Protein AF-A0ABD4EJA5-F1 (afdb_monomer_lite)

Organism: NCBI:txid43659

Structure (mmCIF, N/CA/C/O backbone):
data_AF-A0ABD4EJA5-F1
#
_entry.id   AF-A0ABD4EJA5-F1
#
loop_
_atom_site.group_PDB
_atom_site.id
_atom_site.type_symbol
_atom_site.label_atom_id
_atom_site.label_alt_id
_atom_site.label_comp_id
_atom_site.label_asym_id
_atom_site.label_entity_id
_atom_site.label_seq_id
_atom_site.pdbx_PDB_ins_code
_atom_site.Cartn_x
_atom_site.Cartn_y
_atom_site.Cartn_z
_atom_site.occupancy
_atom_site.B_iso_or_equiv
_atom_site.auth_seq_id
_atom_site.auth_comp_id
_atom_site.auth_asym_id
_atom_site.auth_atom_id
_atom_site.pdbx_PDB_model_num
ATOM 1 N N . MET A 1 1 ? 18.211 2.232 -34.735 1.00 50.38 1 MET A N 1
ATOM 2 C CA . MET A 1 1 ? 18.303 3.414 -33.842 1.00 50.38 1 MET A CA 1
ATOM 3 C C . MET A 1 1 ? 16.940 3.894 -33.318 1.00 50.38 1 MET A C 1
ATOM 5 O O . MET A 1 1 ? 16.917 4.590 -32.317 1.00 50.38 1 MET A O 1
ATOM 9 N N . SER A 1 2 ? 15.812 3.501 -33.932 1.00 60.34 2 SER A N 1
ATOM 10 C CA . SER A 1 2 ? 14.462 3.950 -33.541 1.00 60.34 2 SER A CA 1
ATOM 11 C C . SER A 1 2 ? 13.829 3.137 -32.390 1.00 60.34 2 SER A C 1
ATOM 13 O O . SER A 1 2 ? 13.194 3.715 -31.517 1.00 60.34 2 SER A O 1
ATOM 15 N N . GLU A 1 3 ? 14.082 1.825 -32.302 1.00 61.69 3 GLU A N 1
ATOM 16 C CA . GLU A 1 3 ? 13.458 0.933 -31.300 1.00 61.69 3 GLU A CA 1
ATOM 17 C C . GLU A 1 3 ? 13.820 1.246 -29.836 1.00 61.69 3 GLU A C 1
ATOM 19 O O . GLU A 1 3 ? 12.969 1.145 -28.955 1.00 61.69 3 GLU A O 1
ATOM 24 N N . GLY A 1 4 ? 15.050 1.698 -29.568 1.00 65.75 4 GLY A N 1
ATOM 25 C CA . GLY A 1 4 ? 15.488 2.037 -28.206 1.00 65.75 4 GLY A CA 1
ATOM 26 C C . GLY A 1 4 ? 14.753 3.240 -27.604 1.00 65.75 4 GLY A C 1
ATOM 27 O O . GLY A 1 4 ? 14.464 3.250 -26.409 1.00 65.75 4 GLY A O 1
ATOM 28 N N . ILE A 1 5 ? 14.383 4.219 -28.438 1.00 73.75 5 ILE A N 1
ATOM 29 C CA . ILE A 1 5 ? 13.638 5.413 -28.009 1.00 73.75 5 ILE A CA 1
ATOM 30 C C . ILE A 1 5 ? 12.204 5.034 -27.620 1.00 73.75 5 IL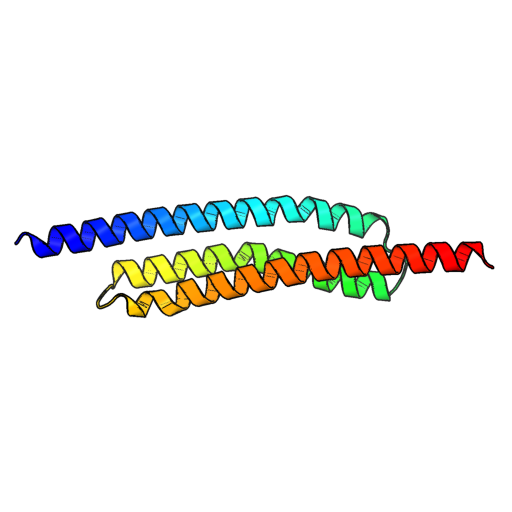E A C 1
ATOM 32 O O . ILE A 1 5 ? 11.695 5.517 -26.610 1.00 73.75 5 ILE A O 1
ATOM 36 N N . TYR A 1 6 ? 11.562 4.136 -28.374 1.00 77.06 6 TYR A N 1
ATOM 37 C CA . TYR A 1 6 ? 10.213 3.665 -28.050 1.00 77.06 6 TYR A CA 1
ATOM 38 C C . TYR A 1 6 ? 10.175 2.910 -26.721 1.00 77.06 6 TYR A C 1
ATOM 40 O O . TYR A 1 6 ? 9.311 3.180 -25.893 1.00 77.06 6 TYR A O 1
ATOM 48 N N . ILE A 1 7 ? 11.132 2.010 -26.481 1.00 78.19 7 ILE A N 1
ATOM 49 C CA . ILE A 1 7 ? 11.196 1.232 -25.235 1.00 78.19 7 ILE A CA 1
ATOM 50 C C . ILE A 1 7 ? 11.391 2.155 -24.024 1.00 78.19 7 ILE A C 1
ATOM 52 O O . ILE A 1 7 ? 10.694 2.005 -23.020 1.00 78.19 7 ILE A O 1
ATOM 56 N N . GLN A 1 8 ? 12.269 3.156 -24.132 1.00 78.38 8 GLN A N 1
ATOM 57 C CA . GLN A 1 8 ? 12.453 4.153 -23.074 1.00 78.38 8 GLN A CA 1
ATOM 58 C C . GLN A 1 8 ? 11.200 5.000 -22.838 1.00 78.38 8 GLN A C 1
ATOM 60 O O . GLN A 1 8 ? 10.830 5.225 -21.687 1.00 78.38 8 GLN A O 1
ATOM 65 N N . LEU A 1 9 ? 10.515 5.440 -23.897 1.00 83.06 9 LEU A N 1
ATOM 66 C CA . LEU A 1 9 ? 9.285 6.222 -23.766 1.00 83.06 9 LEU A CA 1
ATOM 67 C C . LEU A 1 9 ? 8.200 5.432 -23.020 1.00 83.06 9 LEU A C 1
ATOM 69 O O . LEU A 1 9 ? 7.565 5.961 -22.108 1.00 83.06 9 LEU A O 1
ATOM 73 N N . VAL A 1 10 ? 8.021 4.153 -23.365 1.00 84.50 10 VAL A N 1
ATOM 74 C CA . VAL A 1 10 ? 7.049 3.268 -22.705 1.00 84.50 10 VAL A CA 1
ATOM 75 C C . VAL A 1 10 ? 7.427 3.041 -21.237 1.00 84.50 10 VAL A C 1
ATOM 77 O O . VAL A 1 10 ? 6.551 3.077 -20.376 1.00 84.50 10 VAL A O 1
ATOM 80 N N . ALA A 1 11 ? 8.714 2.879 -20.921 1.00 81.56 11 ALA A N 1
ATOM 81 C CA . ALA A 1 11 ? 9.185 2.752 -19.541 1.00 81.56 11 ALA A CA 1
ATOM 82 C C . ALA A 1 11 ? 8.910 4.020 -18.707 1.00 81.56 11 ALA A C 1
ATOM 84 O O . ALA A 1 11 ? 8.464 3.923 -17.563 1.00 81.56 11 ALA A O 1
ATOM 85 N N . ILE A 1 12 ? 9.104 5.209 -19.290 1.00 83.56 12 ILE A N 1
ATOM 86 C CA . ILE A 1 12 ? 8.795 6.494 -18.642 1.00 83.56 12 ILE A CA 1
ATOM 87 C C . ILE A 1 12 ? 7.287 6.629 -18.397 1.00 83.56 12 ILE A C 1
ATOM 89 O O . ILE A 1 12 ? 6.875 6.961 -17.286 1.00 83.56 12 ILE A O 1
ATOM 93 N N . LEU A 1 13 ? 6.456 6.331 -19.400 1.00 87.81 13 LEU A N 1
ATOM 94 C CA . LEU A 1 13 ? 4.994 6.325 -19.272 1.00 87.81 13 LEU A CA 1
ATOM 95 C C . LEU A 1 13 ? 4.525 5.354 -18.182 1.00 87.81 13 LEU A C 1
ATOM 97 O O . LEU A 1 13 ? 3.671 5.707 -17.369 1.00 87.81 13 LEU A O 1
ATOM 101 N N . ALA A 1 14 ? 5.114 4.159 -18.125 1.00 86.50 14 ALA A N 1
ATOM 102 C CA . ALA A 1 14 ? 4.808 3.166 -17.105 1.00 86.50 14 ALA A CA 1
ATOM 103 C C . ALA A 1 14 ? 5.210 3.644 -15.699 1.00 86.50 14 ALA A C 1
ATOM 105 O O . ALA A 1 14 ? 4.424 3.508 -14.765 1.00 86.50 14 ALA A O 1
ATOM 106 N N . ALA A 1 15 ? 6.387 4.262 -15.544 1.00 86.06 15 ALA A N 1
ATOM 107 C CA . ALA A 1 15 ? 6.835 4.837 -14.273 1.00 86.06 15 ALA A CA 1
ATOM 108 C C . ALA A 1 15 ? 5.945 5.995 -13.805 1.00 86.06 15 ALA A C 1
ATOM 110 O O . ALA A 1 15 ? 5.593 6.060 -12.626 1.00 86.06 15 ALA A O 1
ATOM 111 N N . LEU A 1 16 ? 5.527 6.874 -14.720 1.00 87.94 16 LEU A N 1
ATOM 112 C CA . LEU A 1 16 ? 4.592 7.960 -14.417 1.00 87.94 16 LEU A CA 1
ATOM 113 C C . LEU A 1 16 ? 3.229 7.416 -13.982 1.00 87.94 16 LEU A C 1
ATOM 115 O O . LEU A 1 16 ? 2.714 7.824 -12.941 1.00 87.94 16 LEU A O 1
ATOM 119 N N . GLY A 1 17 ? 2.676 6.459 -14.733 1.00 90.12 17 GLY A N 1
ATOM 120 C CA . GLY A 1 17 ? 1.410 5.810 -14.396 1.00 90.12 17 GLY A CA 1
ATOM 121 C C . GLY A 1 17 ? 1.466 5.092 -13.048 1.00 90.12 17 GLY A C 1
ATOM 122 O O . GLY A 1 17 ? 0.556 5.237 -12.233 1.00 90.12 17 GLY A O 1
ATOM 123 N N . TRP A 1 18 ? 2.561 4.379 -12.768 1.00 91.94 18 TRP A N 1
ATOM 124 C CA . TRP A 1 18 ? 2.750 3.700 -11.487 1.00 91.94 18 TRP A CA 1
ATOM 125 C C . TRP A 1 18 ? 2.872 4.687 -10.329 1.00 91.94 18 TRP A C 1
ATOM 127 O O . TRP A 1 18 ? 2.229 4.512 -9.299 1.00 91.94 18 TRP A O 1
ATOM 137 N N . THR A 1 19 ? 3.641 5.762 -10.505 1.00 91.62 19 THR A N 1
ATOM 138 C CA . THR A 1 19 ? 3.795 6.812 -9.488 1.00 91.62 19 THR A CA 1
ATOM 139 C C . THR A 1 19 ? 2.459 7.469 -9.168 1.00 91.62 19 THR A C 1
ATOM 141 O O . THR A 1 19 ? 2.111 7.622 -7.998 1.00 91.62 19 THR A O 1
ATOM 144 N N . PHE A 1 20 ? 1.674 7.793 -10.197 1.00 92.50 20 PHE A N 1
ATOM 145 C CA . PHE A 1 20 ? 0.329 8.329 -10.027 1.00 92.50 20 PHE A CA 1
ATOM 146 C C . PHE A 1 20 ? -0.581 7.356 -9.263 1.00 92.50 20 PHE A C 1
ATOM 148 O O . PHE A 1 20 ? -1.241 7.754 -8.304 1.00 92.50 20 PHE A O 1
ATOM 155 N N . LEU A 1 21 ? -0.552 6.065 -9.611 1.00 92.19 21 LEU A N 1
ATOM 156 C CA . LEU A 1 21 ? -1.303 5.029 -8.901 1.00 92.19 21 LEU A CA 1
ATOM 157 C C . LEU A 1 21 ? -0.920 4.955 -7.414 1.00 92.19 21 LEU A C 1
ATOM 159 O O . LEU A 1 21 ? -1.807 4.899 -6.563 1.00 92.19 21 LEU A O 1
ATOM 163 N N . GLN A 1 22 ? 0.375 5.000 -7.079 1.00 91.50 22 GLN A N 1
ATOM 164 C CA . GLN A 1 22 ? 0.821 4.974 -5.680 1.00 91.50 22 GLN A CA 1
ATOM 165 C C . GLN A 1 22 ? 0.401 6.233 -4.911 1.00 91.50 22 GLN A C 1
ATOM 167 O O . GLN A 1 22 ? 0.022 6.134 -3.745 1.00 91.50 22 GLN A O 1
ATOM 172 N N . VAL A 1 23 ? 0.388 7.403 -5.556 1.00 91.94 23 VAL A N 1
ATOM 173 C CA . VAL A 1 23 ? -0.142 8.640 -4.957 1.00 91.94 23 VAL A CA 1
ATOM 174 C C . VAL A 1 23 ? -1.632 8.487 -4.638 1.00 91.94 23 VAL A C 1
ATOM 176 O O . VAL A 1 23 ? -2.056 8.831 -3.535 1.00 91.94 23 VAL A O 1
ATOM 179 N N . CYS A 1 24 ? -2.426 7.910 -5.547 1.00 91.81 24 CYS A N 1
ATOM 180 C CA . CYS A 1 24 ? -3.832 7.601 -5.275 1.00 91.81 24 CYS A CA 1
ATOM 181 C C . CYS A 1 24 ? -3.991 6.618 -4.104 1.00 91.81 24 CYS A C 1
ATOM 183 O O . CYS A 1 24 ? -4.851 6.822 -3.248 1.00 91.81 24 CYS A O 1
ATOM 185 N N . CYS A 1 25 ? -3.144 5.587 -4.024 1.00 91.12 25 CYS A N 1
ATOM 186 C CA . CYS A 1 25 ? -3.148 4.634 -2.911 1.00 91.12 25 CYS A CA 1
ATOM 187 C C . CYS A 1 25 ? -2.858 5.325 -1.573 1.00 91.12 25 CYS A C 1
ATOM 189 O O . CYS A 1 25 ? -3.577 5.111 -0.599 1.00 91.12 25 CYS A O 1
ATOM 191 N N . LEU A 1 26 ? -1.854 6.204 -1.527 1.00 91.69 26 LEU A N 1
ATOM 192 C CA . LEU A 1 26 ? -1.528 6.989 -0.334 1.00 91.69 26 LEU A CA 1
ATOM 193 C C . LEU A 1 26 ? -2.652 7.948 0.054 1.00 91.69 26 LEU A C 1
ATOM 195 O O . LEU A 1 26 ? -2.934 8.113 1.242 1.00 91.69 26 LEU A O 1
ATOM 199 N N . PHE A 1 27 ? -3.320 8.555 -0.927 1.00 90.81 27 PHE A N 1
ATOM 200 C CA . PHE A 1 27 ? -4.480 9.399 -0.671 1.00 90.81 27 PHE A CA 1
ATOM 201 C C . PHE A 1 27 ? -5.599 8.601 0.006 1.00 90.81 27 PHE A C 1
ATOM 203 O O . PHE A 1 27 ? -6.077 9.013 1.061 1.00 90.81 27 PHE A O 1
ATOM 210 N N . ILE A 1 28 ? -5.954 7.432 -0.541 1.00 89.38 28 ILE A N 1
ATOM 211 C CA . ILE A 1 28 ? -6.951 6.525 0.048 1.00 89.38 28 ILE A CA 1
ATOM 212 C C . ILE A 1 28 ? -6.527 6.102 1.457 1.00 89.38 28 ILE A C 1
ATOM 214 O O . ILE A 1 28 ? -7.311 6.238 2.394 1.00 89.38 28 ILE A O 1
ATOM 218 N N . ALA A 1 29 ? -5.279 5.656 1.625 1.00 88.88 29 ALA A N 1
ATOM 219 C CA . ALA A 1 29 ? -4.746 5.254 2.922 1.00 88.88 29 ALA A CA 1
ATOM 220 C C . ALA A 1 29 ? -4.844 6.395 3.942 1.00 88.88 29 ALA A C 1
ATOM 222 O O . ALA A 1 29 ? -5.256 6.167 5.070 1.00 88.88 29 ALA A O 1
ATOM 223 N N . THR A 1 30 ? -4.560 7.639 3.551 1.00 87.44 30 THR A N 1
ATOM 224 C CA . THR A 1 30 ? -4.679 8.804 4.443 1.00 87.44 30 THR A CA 1
ATOM 225 C C . THR A 1 30 ? -6.121 9.027 4.905 1.00 87.44 30 THR A C 1
ATOM 227 O O . THR A 1 30 ? -6.345 9.314 6.079 1.00 87.44 30 THR A O 1
ATOM 230 N N . GLN A 1 31 ? -7.116 8.829 4.032 1.00 86.62 31 GLN A N 1
ATOM 231 C CA . GLN A 1 31 ? -8.527 8.935 4.428 1.00 86.62 31 GLN A CA 1
ATOM 232 C C . GLN A 1 31 ? -8.926 7.870 5.465 1.00 86.62 31 GLN A C 1
ATOM 234 O O . GLN A 1 31 ? -9.809 8.111 6.289 1.00 86.62 31 GLN A O 1
ATOM 239 N N . CYS A 1 32 ? -8.244 6.719 5.498 1.00 85.31 32 CYS A N 1
ATOM 240 C CA . CYS A 1 32 ? -8.486 5.679 6.499 1.00 85.31 32 CYS A CA 1
ATOM 241 C C . CYS A 1 32 ? -8.159 6.128 7.939 1.00 85.31 32 CYS A C 1
ATOM 243 O O . CYS A 1 32 ? -8.711 5.548 8.874 1.00 85.31 32 CYS A O 1
ATOM 245 N N . VAL A 1 33 ? -7.346 7.181 8.146 1.00 81.75 33 VAL A N 1
ATOM 246 C CA . VAL A 1 33 ? -7.072 7.757 9.484 1.00 81.75 33 VAL A CA 1
ATOM 247 C C . VAL A 1 33 ? -8.366 8.146 10.198 1.00 81.75 33 VAL A C 1
ATOM 249 O O . VAL A 1 33 ? -8.515 7.877 11.391 1.00 81.75 33 VAL A O 1
ATOM 252 N N . PHE A 1 34 ? -9.326 8.732 9.476 1.00 73.94 34 PHE A N 1
ATOM 253 C CA . PHE A 1 34 ? -10.601 9.152 10.058 1.00 73.94 34 PHE A CA 1
ATOM 254 C C . PHE A 1 34 ? -11.391 7.969 10.635 1.00 73.94 34 PHE A C 1
ATOM 256 O O . PHE A 1 34 ? -12.000 8.099 11.697 1.00 73.94 34 PHE A O 1
ATOM 263 N N . GLY A 1 35 ? -11.316 6.796 9.996 1.00 69.38 35 GLY A N 1
ATOM 264 C CA . GLY A 1 35 ? -11.937 5.568 10.501 1.00 69.38 35 GLY A CA 1
ATOM 265 C C . GLY A 1 35 ? -11.335 5.093 11.828 1.00 69.38 35 GLY A C 1
ATOM 266 O O . GLY A 1 35 ? -12.058 4.648 12.715 1.00 69.38 35 GLY A O 1
ATOM 267 N N . ILE A 1 36 ? -10.021 5.250 12.010 1.00 73.88 36 ILE A N 1
ATOM 268 C CA . ILE A 1 36 ? -9.310 4.836 13.233 1.00 73.88 36 ILE A CA 1
ATOM 269 C C . ILE A 1 36 ? -9.628 5.767 14.402 1.00 73.88 36 ILE A C 1
ATOM 271 O O . ILE A 1 36 ? -9.896 5.301 15.510 1.00 73.88 36 ILE A O 1
ATOM 275 N N . VAL A 1 37 ? -9.623 7.083 14.162 1.00 72.50 37 VAL A N 1
ATOM 276 C CA . VAL A 1 37 ? -9.932 8.089 15.193 1.00 72.50 37 VAL A CA 1
ATOM 277 C C . VAL A 1 37 ? -11.338 7.871 15.759 1.00 72.50 37 VAL A C 1
ATOM 279 O O . VAL A 1 37 ? -11.533 7.961 16.971 1.00 72.50 37 VAL A O 1
ATOM 282 N N . ASN A 1 38 ? -12.300 7.512 14.905 1.00 69.25 38 ASN A N 1
ATOM 283 C CA . ASN A 1 38 ? -13.673 7.238 15.325 1.00 69.25 38 ASN A CA 1
ATOM 284 C C . ASN A 1 38 ? -13.801 5.974 16.202 1.00 69.25 38 ASN A C 1
ATOM 286 O O . ASN A 1 38 ? -14.660 5.904 17.077 1.00 69.25 38 ASN A O 1
ATOM 290 N N . LEU A 1 39 ? -12.926 4.984 16.007 1.00 66.94 39 LEU A N 1
ATOM 291 C CA . LEU A 1 39 ? -12.899 3.753 16.804 1.00 66.94 39 LEU A CA 1
ATOM 292 C C . LEU A 1 39 ? -12.212 3.928 18.161 1.00 66.94 39 LEU A C 1
ATOM 294 O O . LEU A 1 39 ? -12.660 3.366 19.162 1.00 66.94 39 LEU A O 1
ATOM 298 N N . GLY A 1 40 ? -11.136 4.717 18.209 1.00 61.09 40 GLY A N 1
ATOM 299 C CA . GLY A 1 40 ? -10.366 4.951 19.432 1.00 61.09 40 GLY A CA 1
ATOM 300 C C . GLY A 1 40 ? -11.158 5.648 20.545 1.00 61.09 40 GLY A C 1
ATOM 301 O O . GLY A 1 40 ? -10.872 5.427 21.719 1.00 61.09 40 GLY A O 1
ATOM 302 N N . SER A 1 41 ? -12.179 6.440 20.202 1.00 59.38 41 SER A N 1
ATOM 303 C CA . SER A 1 41 ? -13.006 7.167 21.177 1.00 59.38 41 SER A CA 1
ATOM 304 C C . SER A 1 41 ? -13.996 6.280 21.950 1.00 59.38 41 SER A C 1
ATOM 306 O O . SER A 1 41 ? -14.406 6.653 23.047 1.00 59.38 41 SER A O 1
ATOM 308 N N . ASN A 1 42 ? -14.353 5.102 21.420 1.00 58.94 42 ASN A N 1
ATOM 309 C CA . ASN A 1 42 ? -15.429 4.249 21.950 1.00 58.94 42 ASN A CA 1
ATOM 310 C C . ASN A 1 42 ? -14.948 2.946 22.621 1.00 58.94 42 ASN A C 1
ATOM 312 O O . ASN A 1 42 ? -15.763 2.192 23.151 1.00 58.94 42 ASN A O 1
ATOM 316 N N . SER A 1 43 ? -13.643 2.657 22.612 1.00 59.50 43 SER A N 1
ATOM 317 C CA . SER A 1 43 ? -13.097 1.375 23.082 1.00 59.50 43 SER A CA 1
ATOM 318 C C . SER A 1 43 ? -13.006 1.295 24.615 1.00 59.50 43 SER A C 1
ATOM 320 O O . SER A 1 43 ? -12.132 1.918 25.221 1.00 59.50 43 SER A O 1
ATOM 322 N N . SER A 1 44 ? -13.813 0.436 25.245 1.00 61.88 44 SER A N 1
ATOM 323 C CA . SER A 1 44 ? -13.795 0.178 26.698 1.00 61.88 44 SER A CA 1
ATOM 324 C C . SER A 1 44 ? -13.361 -1.246 27.079 1.00 61.88 44 SER A C 1
ATOM 326 O O . SER A 1 44 ? -12.945 -1.474 28.216 1.00 61.88 44 SER A O 1
ATOM 328 N N . SER A 1 45 ? -13.386 -2.206 26.146 1.00 71.88 45 SER A N 1
ATOM 329 C CA . SER A 1 45 ? -13.092 -3.623 26.417 1.00 71.88 45 SER A CA 1
ATOM 330 C C . SER A 1 45 ? -11.722 -4.092 25.895 1.00 71.88 45 SER A C 1
ATOM 332 O O . SER A 1 45 ? -11.158 -3.544 24.950 1.00 71.88 45 SER A O 1
ATOM 334 N N . ILE A 1 46 ? -11.171 -5.163 26.487 1.00 74.62 46 ILE A N 1
ATOM 335 C CA . ILE A 1 46 ? -9.899 -5.782 26.047 1.00 74.62 46 ILE A CA 1
ATOM 336 C C . ILE A 1 46 ? -9.972 -6.261 24.587 1.00 74.62 46 ILE A C 1
ATOM 338 O O . ILE A 1 46 ? -8.997 -6.138 23.847 1.00 74.62 46 ILE A O 1
ATOM 342 N N . ARG A 1 47 ? -11.133 -6.775 24.156 1.00 70.44 47 ARG A N 1
ATOM 343 C CA . ARG A 1 47 ? -11.359 -7.214 22.770 1.00 70.44 47 ARG A CA 1
ATOM 344 C C . ARG A 1 47 ? -11.269 -6.048 21.785 1.00 70.44 47 ARG A C 1
ATOM 346 O O . ARG A 1 47 ? -10.596 -6.179 20.768 1.00 70.44 47 ARG A O 1
ATOM 353 N N . GLU A 1 48 ? -11.876 -4.911 22.117 1.00 72.94 48 GLU A N 1
ATOM 354 C CA . GLU A 1 48 ? -11.794 -3.690 21.303 1.00 72.94 48 GLU A CA 1
ATOM 355 C C . GLU A 1 48 ? -10.356 -3.169 21.213 1.00 72.94 48 GLU A C 1
ATOM 357 O O . GLU A 1 48 ? -9.929 -2.773 20.135 1.00 72.94 48 GLU A O 1
ATOM 362 N N . LYS A 1 49 ? -9.560 -3.265 22.288 1.00 77.00 49 LYS A N 1
ATOM 363 C CA . LYS A 1 49 ? -8.138 -2.874 22.257 1.00 77.00 49 LYS A CA 1
ATOM 364 C C . LYS A 1 49 ? -7.289 -3.722 21.306 1.00 77.00 49 LYS A C 1
ATOM 366 O O . LYS A 1 49 ? -6.456 -3.165 20.590 1.00 77.00 49 LYS A O 1
ATOM 371 N N . ILE A 1 50 ? -7.478 -5.046 21.294 1.00 81.00 50 ILE A N 1
ATOM 372 C CA . ILE A 1 50 ? -6.758 -5.953 20.378 1.00 81.00 50 ILE A CA 1
ATOM 373 C C . ILE A 1 50 ? -7.125 -5.630 18.930 1.00 81.00 50 ILE A C 1
ATOM 375 O O . ILE A 1 50 ? -6.261 -5.555 18.057 1.00 81.00 50 ILE A O 1
ATOM 379 N N . LEU A 1 51 ? -8.411 -5.406 18.683 1.00 80.06 51 LEU A N 1
ATOM 380 C CA . LEU A 1 51 ? -8.924 -5.154 17.347 1.00 80.06 51 LEU A CA 1
ATOM 381 C C . LEU A 1 51 ? -8.514 -3.762 16.837 1.00 80.06 51 LEU A C 1
ATOM 383 O O . LEU A 1 51 ? -8.102 -3.634 15.688 1.00 80.06 51 LEU A O 1
ATOM 387 N N . LEU A 1 52 ? -8.469 -2.756 17.716 1.00 81.56 52 LEU A N 1
ATOM 388 C CA . LEU A 1 52 ? -7.888 -1.440 17.434 1.00 81.56 52 LEU A CA 1
ATOM 389 C C . LEU A 1 52 ? -6.400 -1.543 17.062 1.00 81.56 52 LEU A C 1
ATOM 391 O O . LEU A 1 52 ? -5.956 -0.885 16.122 1.00 81.56 52 LEU A O 1
ATOM 395 N N . HIS A 1 53 ? -5.629 -2.394 17.751 1.00 83.75 53 HIS A N 1
ATOM 396 C CA . HIS A 1 53 ? -4.236 -2.676 17.384 1.00 83.75 53 HIS A CA 1
ATOM 397 C C . HIS A 1 53 ? -4.125 -3.317 15.995 1.00 83.75 53 HIS A C 1
ATOM 399 O O . HIS A 1 53 ? -3.278 -2.903 15.205 1.00 83.75 53 HIS A O 1
ATOM 405 N N . ALA A 1 54 ? -4.994 -4.278 15.666 1.00 85.44 54 ALA A N 1
ATOM 406 C CA . ALA A 1 54 ? -5.018 -4.912 14.347 1.00 85.44 54 ALA A CA 1
ATOM 407 C C . ALA A 1 54 ? -5.356 -3.910 13.227 1.00 85.44 54 ALA A C 1
ATOM 409 O O . ALA A 1 54 ? -4.654 -3.855 12.218 1.00 85.44 54 ALA A O 1
ATOM 410 N N . VAL A 1 55 ? -6.371 -3.064 13.434 1.00 85.75 55 VAL A N 1
ATOM 411 C CA . VAL A 1 55 ? -6.758 -1.983 12.509 1.00 85.75 55 VAL A CA 1
ATOM 412 C C . VAL A 1 55 ? -5.611 -0.984 12.322 1.00 85.75 55 VAL A C 1
ATOM 414 O O . VAL A 1 55 ? -5.294 -0.602 11.197 1.00 85.75 55 VAL A O 1
ATOM 417 N N . THR A 1 56 ? -4.943 -0.602 13.412 1.00 85.56 56 THR A N 1
ATOM 418 C CA . THR A 1 56 ? -3.793 0.314 13.377 1.00 85.56 56 THR A CA 1
ATOM 419 C C . THR A 1 56 ? -2.614 -0.296 12.611 1.00 85.56 56 THR A C 1
ATOM 421 O O . THR A 1 56 ? -1.992 0.374 11.788 1.00 85.56 56 THR A O 1
ATOM 424 N N . GLY A 1 57 ? -2.327 -1.585 12.812 1.00 85.69 57 GLY A N 1
ATOM 425 C CA . GLY A 1 57 ? -1.301 -2.302 12.050 1.00 85.69 57 GLY A CA 1
ATOM 426 C C . GLY A 1 57 ? -1.635 -2.422 10.558 1.00 85.69 57 GLY A C 1
ATOM 427 O O . GLY A 1 57 ? -0.762 -2.221 9.709 1.00 85.69 57 GLY A O 1
ATOM 428 N N . ALA A 1 58 ? -2.903 -2.677 10.219 1.00 86.19 58 ALA A N 1
ATOM 429 C CA . ALA A 1 58 ? -3.368 -2.694 8.832 1.00 86.19 58 ALA A CA 1
ATOM 430 C C . ALA A 1 58 ? -3.226 -1.312 8.173 1.00 86.19 58 ALA A C 1
ATOM 432 O O . ALA A 1 58 ? -2.775 -1.214 7.034 1.00 86.19 58 ALA A O 1
ATOM 433 N N . PHE A 1 59 ? -3.511 -0.238 8.911 1.00 87.88 59 PHE A N 1
ATOM 434 C CA . PHE A 1 59 ? -3.319 1.133 8.446 1.00 87.88 59 PHE A CA 1
ATOM 435 C C . PHE A 1 59 ? -1.856 1.477 8.154 1.00 87.88 59 PHE A C 1
ATOM 437 O O . PHE A 1 59 ? -1.547 1.988 7.079 1.00 87.88 59 PHE A O 1
ATOM 444 N N . TYR A 1 60 ? -0.931 1.159 9.064 1.00 87.56 60 TYR A N 1
ATOM 445 C CA . TYR A 1 60 ? 0.493 1.379 8.795 1.00 87.56 60 TYR A CA 1
ATOM 446 C C . TYR A 1 60 ? 0.967 0.586 7.576 1.00 87.56 60 TYR A C 1
ATOM 448 O O . TYR A 1 60 ? 1.729 1.103 6.758 1.00 87.56 60 TYR A O 1
ATOM 456 N N . SER A 1 61 ? 0.463 -0.638 7.408 1.00 87.44 61 SER A N 1
ATOM 457 C CA . SER A 1 61 ? 0.744 -1.451 6.221 1.00 87.44 61 SER A CA 1
ATOM 458 C C . SER A 1 61 ? 0.251 -0.764 4.942 1.00 87.44 61 SER A C 1
ATOM 460 O O . SER A 1 61 ? 1.002 -0.659 3.974 1.00 87.44 61 SER A O 1
ATOM 462 N N . LEU A 1 62 ? -0.970 -0.218 4.955 1.00 88.88 62 LEU A N 1
ATOM 463 C CA . LEU A 1 62 ? -1.540 0.559 3.848 1.00 88.88 62 LEU A CA 1
ATOM 464 C C . LEU A 1 62 ? -0.740 1.817 3.510 1.00 88.88 62 LEU A C 1
ATOM 466 O O . LEU A 1 62 ? -0.747 2.245 2.357 1.00 88.88 62 LEU A O 1
ATOM 470 N N . PHE A 1 63 ? -0.058 2.400 4.491 1.00 88.88 63 PHE A N 1
ATOM 471 C CA . PHE A 1 63 ? 0.758 3.589 4.291 1.00 88.88 63 PHE A CA 1
ATOM 472 C C . PHE A 1 63 ? 2.151 3.258 3.742 1.00 88.88 63 PHE A C 1
ATOM 474 O O . PHE A 1 63 ? 2.663 3.977 2.893 1.00 88.88 63 PHE A O 1
ATOM 481 N N . ILE A 1 64 ? 2.767 2.163 4.196 1.00 90.25 64 ILE A N 1
ATOM 482 C CA . ILE A 1 64 ? 4.150 1.797 3.847 1.00 90.25 64 ILE A CA 1
ATOM 483 C C . ILE A 1 64 ? 4.232 1.062 2.500 1.00 90.25 64 ILE A C 1
ATOM 485 O O . ILE A 1 64 ? 5.144 1.312 1.709 1.00 90.25 64 ILE A O 1
ATOM 489 N N . LEU A 1 65 ? 3.288 0.161 2.213 1.00 89.88 65 LEU A N 1
ATOM 490 C CA . LEU A 1 65 ? 3.311 -0.678 1.006 1.00 89.88 65 LEU A CA 1
ATOM 491 C C . LEU A 1 65 ? 3.342 0.113 -0.319 1.00 89.88 65 LEU A C 1
ATOM 493 O O . LEU A 1 65 ? 4.067 -0.322 -1.215 1.00 89.88 65 LEU A O 1
ATOM 497 N N . PRO A 1 66 ? 2.665 1.270 -0.474 1.00 88.75 66 PRO A N 1
ATOM 498 C CA . PRO A 1 66 ? 2.781 2.081 -1.685 1.00 88.75 66 PRO A CA 1
ATOM 499 C C . PRO A 1 66 ? 4.204 2.588 -1.940 1.00 88.75 66 PRO A C 1
ATOM 501 O O . PRO A 1 66 ? 4.665 2.577 -3.079 1.00 88.75 66 PRO A O 1
ATOM 504 N N . PHE A 1 67 ? 4.946 2.958 -0.888 1.00 90.06 67 PHE A N 1
ATOM 505 C CA . PHE A 1 67 ? 6.349 3.369 -1.014 1.00 90.06 67 PHE A CA 1
ATOM 506 C C . PHE A 1 67 ? 7.253 2.199 -1.401 1.00 90.06 67 PHE A C 1
ATOM 508 O O . PHE A 1 67 ? 8.124 2.354 -2.256 1.00 90.06 67 PHE A O 1
ATOM 515 N N . ILE A 1 68 ? 7.024 1.017 -0.820 1.00 90.44 68 ILE A N 1
ATOM 516 C CA . ILE A 1 68 ? 7.754 -0.204 -1.191 1.00 90.44 68 ILE A CA 1
ATOM 517 C C . ILE A 1 68 ? 7.470 -0.559 -2.657 1.00 90.44 68 ILE A C 1
ATOM 519 O O . ILE A 1 68 ? 8.400 -0.825 -3.419 1.00 90.44 68 ILE A O 1
ATOM 523 N N . SER A 1 69 ? 6.201 -0.515 -3.075 1.00 90.00 69 SER A N 1
ATOM 524 C CA . SER A 1 69 ? 5.796 -0.775 -4.460 1.00 90.00 69 SER A CA 1
ATOM 525 C C . SER A 1 69 ? 6.440 0.216 -5.429 1.00 90.00 69 SER A C 1
ATOM 527 O O . SER A 1 69 ? 6.939 -0.187 -6.479 1.00 90.00 69 SER A O 1
ATOM 529 N N . LEU A 1 70 ? 6.475 1.501 -5.065 1.00 89.62 70 LEU A N 1
ATOM 530 C CA . LEU A 1 70 ? 7.112 2.550 -5.854 1.00 89.62 70 LEU A CA 1
ATOM 531 C C . LEU A 1 70 ? 8.618 2.309 -6.000 1.00 89.62 70 LEU A C 1
ATOM 533 O O . LEU A 1 70 ? 9.136 2.338 -7.114 1.00 89.62 70 LEU A O 1
ATOM 537 N N . GLY A 1 71 ? 9.309 2.035 -4.890 1.00 87.25 71 GLY A N 1
ATOM 538 C CA . GLY A 1 71 ? 10.752 1.801 -4.876 1.00 87.25 71 GLY A CA 1
ATOM 539 C C . GLY A 1 71 ? 11.154 0.590 -5.716 1.00 87.25 71 GLY A C 1
ATOM 540 O O . GLY A 1 71 ? 12.063 0.689 -6.539 1.00 87.25 71 GLY A O 1
ATOM 541 N N . MET A 1 72 ? 10.436 -0.528 -5.576 1.00 86.94 72 MET A N 1
ATOM 542 C CA . MET A 1 72 ? 10.691 -1.720 -6.391 1.00 86.94 72 MET A CA 1
ATOM 543 C C . MET A 1 72 ? 10.394 -1.484 -7.870 1.00 86.94 72 MET A C 1
ATOM 545 O O . MET A 1 72 ? 11.123 -1.984 -8.723 1.00 86.94 72 MET A O 1
ATOM 549 N N . PHE A 1 73 ? 9.355 -0.704 -8.188 1.00 87.56 73 PHE A N 1
ATOM 550 C CA . PHE A 1 73 ? 9.042 -0.361 -9.571 1.00 87.56 73 PHE A CA 1
ATOM 551 C C . PHE A 1 73 ? 10.171 0.466 -10.174 1.00 87.56 73 PHE A C 1
ATOM 553 O O . PHE A 1 73 ? 10.736 0.046 -11.169 1.00 87.56 73 PHE A O 1
ATOM 560 N N . TYR A 1 74 ? 10.588 1.562 -9.534 1.00 85.75 74 TYR A N 1
ATOM 561 C CA . TYR A 1 74 ? 11.708 2.379 -10.015 1.00 85.75 74 TYR A CA 1
ATOM 562 C C . TYR A 1 74 ? 13.004 1.580 -10.179 1.00 85.75 74 TYR A C 1
ATOM 564 O O . TYR A 1 74 ? 13.688 1.734 -11.190 1.00 85.75 74 TYR A O 1
ATOM 572 N N . PHE A 1 75 ? 13.324 0.705 -9.223 1.00 84.38 75 PHE A N 1
ATOM 573 C CA . PHE A 1 75 ? 14.503 -0.152 -9.308 1.00 84.38 75 PHE A CA 1
ATOM 574 C C . PHE A 1 75 ? 14.462 -1.079 -10.533 1.00 84.38 75 PHE A C 1
ATOM 576 O O . PHE A 1 75 ? 15.459 -1.191 -11.250 1.00 84.38 75 PHE A O 1
ATOM 583 N N . ALA A 1 76 ? 13.309 -1.696 -10.804 1.00 82.81 76 ALA A N 1
ATOM 584 C CA . ALA A 1 76 ? 13.108 -2.543 -11.976 1.00 82.81 76 ALA A CA 1
ATOM 585 C C . ALA A 1 76 ? 13.117 -1.735 -13.286 1.00 82.81 76 ALA A C 1
ATOM 587 O O . ALA A 1 76 ? 13.704 -2.168 -14.271 1.00 82.81 76 ALA A O 1
ATOM 588 N N . THR A 1 77 ? 12.529 -0.535 -13.309 1.00 80.38 77 THR A N 1
ATOM 589 C CA . THR A 1 77 ? 12.456 0.291 -14.524 1.00 80.38 77 THR A CA 1
ATOM 590 C C . THR A 1 77 ? 13.817 0.852 -14.945 1.00 80.38 77 THR A C 1
ATOM 592 O O . THR A 1 77 ? 14.077 0.977 -16.138 1.00 80.38 77 THR A O 1
ATOM 595 N N . ILE A 1 78 ? 14.701 1.179 -13.994 1.00 78.00 78 ILE A N 1
ATOM 596 C CA . ILE A 1 78 ? 16.056 1.685 -14.287 1.00 78.00 78 ILE A CA 1
ATOM 597 C C . ILE A 1 78 ? 16.960 0.579 -14.853 1.00 78.00 78 ILE A C 1
ATOM 599 O O . ILE A 1 78 ? 17.828 0.861 -15.677 1.00 78.00 78 ILE A O 1
ATOM 603 N N . ASN A 1 79 ? 16.743 -0.673 -14.445 1.00 73.69 79 ASN A N 1
ATOM 604 C CA . ASN A 1 79 ? 17.557 -1.823 -14.847 1.00 73.69 79 ASN A CA 1
ATOM 605 C C . ASN A 1 79 ? 16.872 -2.714 -15.890 1.00 73.69 79 ASN A C 1
ATOM 607 O O . ASN A 1 79 ? 17.264 -3.866 -16.041 1.00 73.69 79 ASN A O 1
ATOM 611 N N . ILE A 1 80 ? 15.850 -2.204 -16.587 1.00 67.94 80 ILE A N 1
ATOM 612 C CA . ILE A 1 80 ? 14.887 -3.048 -17.294 1.00 67.94 80 ILE A CA 1
ATOM 613 C C . ILE A 1 80 ? 15.561 -3.873 -18.405 1.00 67.94 80 ILE A C 1
ATOM 615 O O . ILE A 1 80 ? 15.918 -3.369 -19.470 1.00 67.94 80 ILE A O 1
ATOM 619 N N . GLN A 1 81 ? 15.738 -5.171 -18.148 1.00 70.94 81 GLN A N 1
ATOM 620 C CA . GLN A 1 81 ? 16.136 -6.149 -19.169 1.00 70.94 81 GLN A CA 1
ATOM 621 C C . GLN A 1 81 ? 14.907 -6.876 -19.731 1.00 70.94 81 GLN A C 1
ATOM 623 O O . GLN A 1 81 ? 14.907 -7.314 -20.882 1.00 70.94 81 GLN A O 1
ATOM 628 N N . GLY A 1 82 ? 13.815 -6.932 -18.958 1.00 71.69 82 GLY A N 1
ATOM 629 C CA . GLY A 1 82 ? 12.522 -7.441 -19.401 1.00 71.69 82 GLY A CA 1
ATOM 630 C C . GLY A 1 82 ? 11.365 -7.082 -18.465 1.00 71.69 82 GLY A C 1
ATOM 631 O O . GLY A 1 82 ? 11.525 -6.941 -17.257 1.00 71.69 82 GLY A O 1
ATOM 632 N N . TRP A 1 83 ? 10.152 -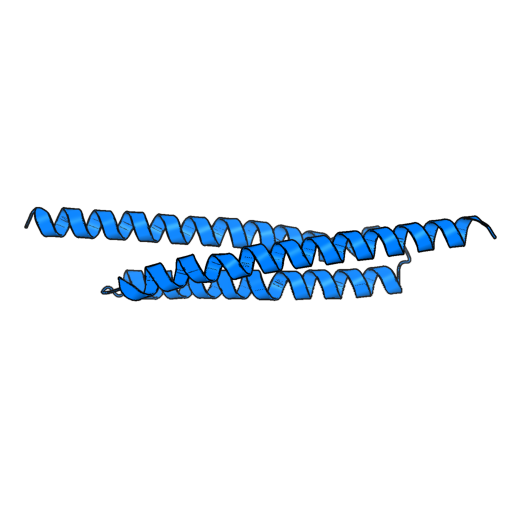6.996 -19.021 1.00 75.50 83 TRP A N 1
ATOM 633 C CA . TRP A 1 83 ? 8.924 -6.601 -18.305 1.00 75.50 83 TRP A CA 1
ATOM 634 C C . TRP A 1 83 ? 8.551 -7.502 -17.115 1.00 75.50 83 TRP A C 1
ATOM 636 O O . TRP A 1 83 ? 7.776 -7.100 -16.248 1.00 75.50 83 TRP A O 1
ATOM 646 N N . TYR A 1 84 ? 9.093 -8.722 -17.044 1.00 79.25 84 TYR A N 1
ATOM 647 C CA . TYR A 1 84 ? 8.847 -9.639 -15.929 1.00 79.25 84 TYR A CA 1
ATOM 648 C C . TYR A 1 84 ? 9.458 -9.148 -14.607 1.00 79.25 84 TYR A C 1
ATOM 650 O O . TYR A 1 84 ? 9.003 -9.571 -13.546 1.00 79.25 84 TYR A O 1
ATOM 658 N N . GLU A 1 85 ? 10.441 -8.248 -14.653 1.00 78.69 85 GLU A N 1
ATOM 659 C CA . GLU A 1 85 ? 11.106 -7.683 -13.471 1.00 78.69 85 GLU A CA 1
ATOM 660 C C . GLU A 1 85 ? 10.190 -6.744 -12.678 1.00 78.69 85 GLU A C 1
ATOM 662 O O . GLU A 1 85 ? 10.448 -6.465 -11.513 1.00 78.69 85 GLU A O 1
ATOM 667 N N . LEU A 1 86 ? 9.062 -6.331 -13.268 1.00 81.12 86 LEU A N 1
ATOM 668 C CA . LEU A 1 86 ? 8.026 -5.519 -12.622 1.00 81.12 86 LEU A CA 1
ATOM 669 C C . LEU A 1 86 ? 7.045 -6.352 -11.780 1.00 81.12 86 LEU A C 1
ATOM 671 O O . LEU A 1 86 ? 6.265 -5.796 -11.003 1.00 81.12 86 LEU A O 1
ATOM 675 N N . LYS A 1 87 ? 7.071 -7.689 -11.903 1.00 85.62 87 LYS A N 1
ATOM 676 C CA . LYS A 1 87 ? 6.191 -8.600 -11.147 1.00 85.62 87 LYS A CA 1
ATOM 677 C C . LYS A 1 87 ? 6.208 -8.364 -9.628 1.00 85.62 87 LYS A C 1
ATOM 679 O O . LYS A 1 87 ? 5.122 -8.382 -9.048 1.00 85.62 87 LYS A O 1
ATOM 684 N N . PRO A 1 88 ? 7.361 -8.137 -8.965 1.00 86.00 88 PRO A N 1
ATOM 685 C CA . PRO A 1 88 ? 7.399 -7.884 -7.525 1.00 86.00 88 PRO A CA 1
ATOM 686 C C . PRO A 1 88 ? 6.607 -6.634 -7.125 1.00 86.00 88 PRO A C 1
ATOM 688 O O . PRO A 1 88 ? 5.870 -6.657 -6.141 1.00 86.00 88 PRO A O 1
ATOM 691 N N . SER A 1 89 ? 6.695 -5.559 -7.911 1.00 86.62 89 SER A N 1
ATOM 692 C CA . SER A 1 89 ? 5.976 -4.304 -7.654 1.00 86.62 89 SER A CA 1
ATOM 693 C C . SER A 1 89 ? 4.468 -4.484 -7.760 1.00 86.62 89 SER A C 1
ATOM 695 O O . SER A 1 89 ? 3.729 -3.995 -6.901 1.00 86.62 89 SER A O 1
ATOM 697 N N . ILE A 1 90 ? 4.024 -5.250 -8.763 1.00 87.25 90 ILE A N 1
ATOM 698 C CA . ILE A 1 90 ? 2.618 -5.634 -8.937 1.00 87.25 90 ILE A CA 1
ATOM 699 C C . ILE A 1 90 ? 2.148 -6.484 -7.756 1.00 87.25 90 ILE A C 1
ATOM 701 O O . ILE A 1 90 ? 1.072 -6.240 -7.221 1.00 87.25 90 ILE A O 1
ATOM 705 N N . TRP A 1 91 ? 2.961 -7.435 -7.295 1.00 91.19 91 TRP A N 1
ATOM 706 C CA . TRP A 1 91 ? 2.638 -8.243 -6.119 1.00 91.19 91 TRP A CA 1
ATOM 707 C C . TRP A 1 91 ? 2.452 -7.398 -4.861 1.00 91.19 91 TRP A C 1
ATOM 709 O O . TRP A 1 91 ? 1.492 -7.606 -4.126 1.00 91.19 91 TRP A O 1
ATOM 719 N N . VAL A 1 92 ? 3.313 -6.405 -4.630 1.00 90.12 92 VAL A N 1
ATOM 720 C CA . VAL A 1 92 ? 3.150 -5.493 -3.488 1.00 90.12 92 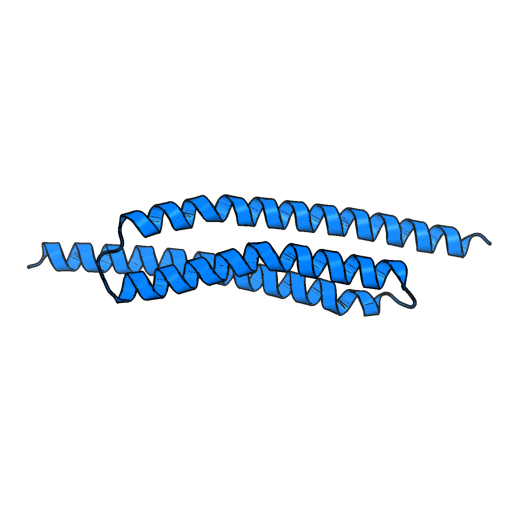VAL A CA 1
ATOM 721 C C . VAL A 1 92 ? 1.895 -4.636 -3.620 1.00 90.12 92 VAL A C 1
ATOM 723 O O . VAL A 1 92 ? 1.228 -4.394 -2.616 1.00 90.12 92 VAL A O 1
ATOM 726 N N . PHE A 1 93 ? 1.511 -4.250 -4.837 1.00 88.44 93 PHE A N 1
ATOM 727 C CA . PHE A 1 93 ? 0.229 -3.586 -5.071 1.00 88.44 93 PHE A CA 1
ATOM 728 C C . PHE A 1 93 ? -0.968 -4.504 -4.761 1.00 88.44 93 PHE A C 1
ATOM 730 O O . PHE A 1 93 ? -1.900 -4.085 -4.080 1.00 88.44 93 PHE A O 1
ATOM 737 N N . VAL A 1 94 ? -0.924 -5.778 -5.160 1.00 92.38 94 VAL A N 1
ATOM 738 C CA . VAL A 1 94 ? -1.959 -6.763 -4.788 1.00 92.38 94 VAL A CA 1
ATOM 739 C C . VAL A 1 94 ? -2.043 -6.918 -3.267 1.00 92.38 94 VAL A C 1
ATOM 741 O O . VAL A 1 94 ? -3.138 -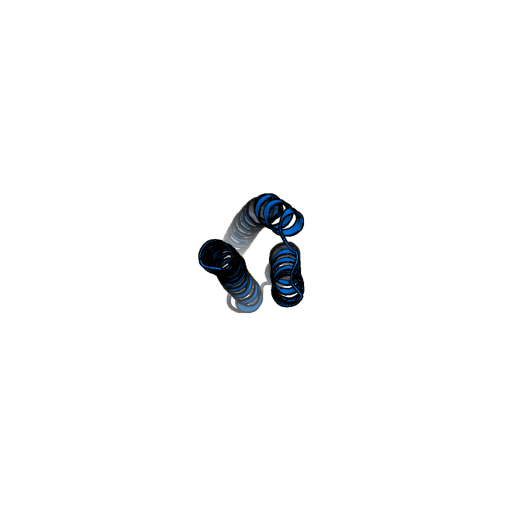6.894 -2.705 1.00 92.38 94 VAL A O 1
ATOM 744 N N . THR A 1 95 ? -0.902 -7.004 -2.578 1.00 91.50 95 THR A N 1
ATOM 745 C CA . THR A 1 95 ? -0.850 -7.047 -1.109 1.00 91.50 95 THR A CA 1
ATOM 746 C C . THR A 1 95 ? -1.452 -5.790 -0.481 1.00 91.50 95 THR A C 1
ATOM 748 O O . THR A 1 95 ? -2.147 -5.890 0.528 1.00 91.50 95 THR A O 1
ATOM 751 N N . TRP A 1 96 ? -1.252 -4.615 -1.086 1.00 93.19 96 TRP A N 1
ATOM 752 C CA . TRP A 1 96 ? -1.897 -3.378 -0.647 1.00 93.19 96 TRP A CA 1
ATOM 753 C C . TRP A 1 96 ? -3.426 -3.454 -0.771 1.00 93.19 96 TRP A C 1
ATOM 755 O O . TRP A 1 96 ? -4.127 -3.130 0.187 1.00 93.19 96 TRP A O 1
ATOM 765 N N . CYS A 1 97 ? -3.955 -3.969 -1.887 1.00 92.12 97 CYS A N 1
ATOM 766 C CA . CYS A 1 97 ? -5.398 -4.177 -2.058 1.00 92.12 97 CYS A CA 1
ATOM 767 C C . CYS A 1 97 ? -5.978 -5.137 -1.007 1.00 92.12 97 CYS A C 1
ATOM 769 O O . CYS A 1 97 ? -7.039 -4.870 -0.441 1.00 92.12 97 CYS A O 1
ATOM 771 N N . VAL A 1 98 ? -5.277 -6.236 -0.711 1.00 91.81 98 VAL A N 1
ATOM 772 C CA . VAL A 1 98 ? -5.680 -7.179 0.347 1.00 91.81 98 VAL A CA 1
ATOM 773 C C . VAL A 1 98 ? -5.643 -6.503 1.719 1.00 91.81 98 VAL A C 1
ATOM 775 O O . VAL A 1 98 ? -6.579 -6.656 2.501 1.00 91.81 98 VAL A O 1
ATOM 778 N N . GLY A 1 99 ? -4.610 -5.704 1.999 1.00 89.38 99 GLY A N 1
ATOM 779 C CA . GLY A 1 99 ? -4.524 -4.899 3.217 1.00 89.38 99 GLY A CA 1
ATOM 780 C C . GLY A 1 99 ? -5.700 -3.932 3.366 1.00 89.38 99 GLY A C 1
ATOM 781 O O . GLY A 1 99 ? -6.238 -3.788 4.462 1.00 89.38 99 GLY A O 1
ATOM 782 N N . LEU A 1 100 ? -6.155 -3.334 2.260 1.00 89.94 100 LEU A N 1
ATOM 783 C CA . LEU A 1 100 ? -7.290 -2.408 2.247 1.00 89.94 100 LEU A CA 1
ATOM 784 C C . LEU A 1 100 ? -8.593 -3.129 2.575 1.00 89.94 100 LEU A C 1
ATOM 786 O O . LEU A 1 100 ? -9.365 -2.670 3.415 1.00 89.94 100 LEU A O 1
ATOM 790 N N . PHE A 1 101 ? -8.809 -4.286 1.954 1.00 90.88 101 PHE A N 1
ATOM 791 C CA . PHE A 1 101 ? -9.955 -5.135 2.255 1.00 90.88 101 PHE A CA 1
ATOM 792 C C . PHE A 1 101 ? -9.972 -5.553 3.730 1.00 90.88 101 PHE A C 1
ATOM 794 O O . PHE A 1 101 ? -10.993 -5.408 4.400 1.00 90.88 101 PHE A O 1
ATOM 801 N N . MET A 1 102 ? -8.832 -6.010 4.257 1.00 88.38 102 MET A N 1
ATOM 802 C CA . MET A 1 102 ? -8.706 -6.409 5.661 1.00 88.38 102 MET A CA 1
ATOM 803 C C . MET A 1 102 ? -8.963 -5.241 6.613 1.00 88.38 102 MET A C 1
ATOM 805 O O . MET A 1 102 ? -9.639 -5.425 7.622 1.00 88.38 102 MET A O 1
ATOM 809 N N . PHE A 1 103 ? -8.482 -4.037 6.288 1.00 88.00 103 PHE A N 1
ATOM 810 C CA . PHE A 1 103 ? -8.769 -2.834 7.065 1.00 88.00 103 PHE A CA 1
ATOM 811 C C . PHE A 1 103 ? -10.280 -2.614 7.188 1.00 88.00 103 PHE A C 1
ATOM 813 O O . PHE A 1 103 ? -10.794 -2.603 8.304 1.00 88.00 103 PHE A O 1
ATOM 820 N N . PHE A 1 104 ? -11.009 -2.533 6.069 1.00 87.38 104 PHE A N 1
ATOM 821 C CA . PHE A 1 104 ? -12.464 -2.343 6.099 1.00 87.38 104 PHE A CA 1
ATOM 822 C C . PHE A 1 104 ? -13.199 -3.486 6.796 1.00 87.38 104 PHE A C 1
ATOM 824 O O . PHE A 1 104 ? -14.105 -3.233 7.586 1.00 87.38 104 PHE A O 1
ATOM 831 N N . PHE A 1 105 ? -12.776 -4.730 6.569 1.00 87.88 105 PHE A N 1
ATOM 832 C CA . PHE A 1 105 ? -13.338 -5.891 7.251 1.00 87.88 105 PHE A CA 1
ATOM 833 C C . PHE A 1 105 ? -13.229 -5.766 8.778 1.00 87.88 105 PHE A C 1
ATOM 835 O O . PHE A 1 105 ? -14.209 -5.994 9.489 1.00 87.88 105 PHE A O 1
ATOM 842 N N . PHE A 1 106 ? -12.068 -5.352 9.298 1.00 84.62 106 PHE A N 1
ATOM 843 C CA . PHE A 1 106 ? -11.892 -5.147 10.735 1.00 84.62 106 PHE A CA 1
ATOM 844 C C . PHE A 1 106 ? -12.703 -3.964 11.270 1.00 84.62 106 PHE A C 1
ATOM 846 O O . PHE A 1 106 ? -13.285 -4.087 12.348 1.00 84.62 106 PHE A O 1
ATOM 853 N N . ILE A 1 107 ? -12.804 -2.852 10.531 1.00 83.44 107 ILE A N 1
ATOM 854 C CA . ILE A 1 107 ? -13.681 -1.732 10.914 1.00 83.44 107 ILE A CA 1
ATOM 855 C C . ILE A 1 107 ? -15.124 -2.232 11.085 1.00 83.44 107 ILE A 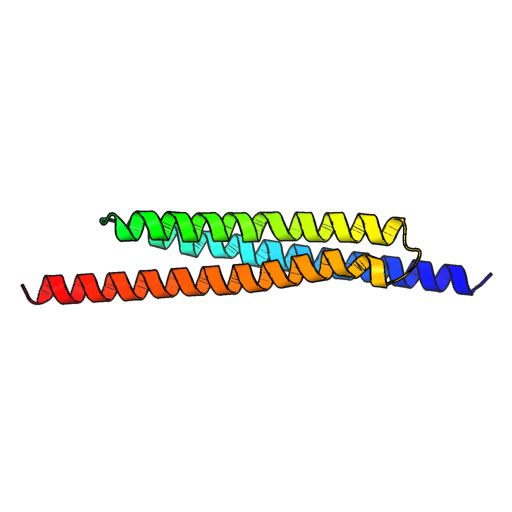C 1
ATOM 857 O O . ILE A 1 107 ? -15.694 -2.083 12.166 1.00 83.44 107 ILE A O 1
ATOM 861 N N . SER A 1 108 ? -15.678 -2.912 10.075 1.00 85.69 108 SER A N 1
ATOM 862 C CA . SER A 1 108 ? -17.050 -3.439 10.114 1.00 85.69 108 SER A CA 1
ATOM 863 C C . SER A 1 108 ? -17.267 -4.449 11.241 1.00 85.69 108 SER A C 1
ATOM 865 O O . SER A 1 108 ? -18.304 -4.432 11.904 1.00 85.69 108 SER A O 1
ATOM 867 N N . LEU A 1 109 ? -16.280 -5.311 11.506 1.00 84.00 109 LEU A N 1
ATOM 868 C CA . LEU A 1 109 ? -16.337 -6.242 12.632 1.00 84.00 109 LEU A CA 1
ATOM 869 C C . LEU A 1 109 ? -16.377 -5.498 13.976 1.00 84.00 109 LEU A C 1
ATOM 871 O O . LEU A 1 109 ? -17.070 -5.934 14.896 1.00 84.00 109 LEU A O 1
ATOM 875 N N . THR A 1 110 ? -15.662 -4.374 14.093 1.00 77.31 110 THR A N 1
ATOM 876 C CA . THR A 1 110 ? -15.676 -3.561 15.316 1.00 77.31 110 THR A CA 1
ATOM 877 C C . THR A 1 110 ? -17.041 -2.937 15.556 1.00 77.31 110 THR A C 1
ATOM 879 O O . THR A 1 110 ? -17.558 -3.015 16.669 1.00 77.31 110 THR A O 1
ATOM 882 N N . GLU A 1 111 ? -17.631 -2.339 14.521 1.00 79.50 111 GLU A N 1
ATOM 883 C CA . GLU A 1 111 ? -18.950 -1.706 14.600 1.00 79.50 111 GLU A CA 1
ATOM 884 C C . GLU A 1 111 ? -20.019 -2.723 15.011 1.00 79.50 111 GLU A C 1
ATOM 886 O O . GLU A 1 111 ? -20.753 -2.498 15.974 1.00 79.50 111 GLU A O 1
ATOM 891 N N . TRP A 1 112 ? -20.018 -3.897 14.374 1.00 81.75 112 TRP A N 1
ATOM 892 C CA . TRP A 1 112 ? -20.947 -4.980 14.693 1.00 81.75 112 TRP A CA 1
ATOM 893 C C . TRP A 1 112 ? -20.832 -5.467 16.146 1.00 81.75 112 TRP A C 1
ATOM 895 O O . TRP A 1 112 ? -21.841 -5.658 16.830 1.00 81.75 112 TRP A O 1
ATOM 905 N N . LEU A 1 113 ? -19.606 -5.641 16.653 1.00 77.31 113 LEU A N 1
ATOM 906 C CA . LEU A 1 113 ? -19.382 -6.022 18.051 1.00 77.31 113 LEU A CA 1
ATOM 907 C C . LEU A 1 113 ? -19.873 -4.941 19.023 1.00 77.31 113 LEU A C 1
ATOM 909 O O . LEU A 1 113 ? -20.461 -5.266 20.057 1.00 77.31 113 LEU A O 1
ATOM 913 N N . CYS A 1 114 ? -19.659 -3.670 18.690 1.00 72.44 114 CYS A N 1
ATOM 914 C CA . CYS A 1 114 ? -20.073 -2.540 19.515 1.00 72.44 114 CYS A CA 1
ATOM 915 C C . CYS A 1 114 ? -21.609 -2.465 19.631 1.00 72.44 114 CYS A C 1
ATOM 917 O O . CYS A 1 114 ? -22.153 -2.273 20.725 1.00 72.44 114 CYS A O 1
ATOM 919 N N . ASP A 1 115 ? -22.323 -2.707 18.528 1.00 76.38 115 ASP A N 1
ATOM 920 C CA . ASP A 1 115 ? -23.788 -2.763 18.511 1.00 76.38 115 ASP A CA 1
ATOM 9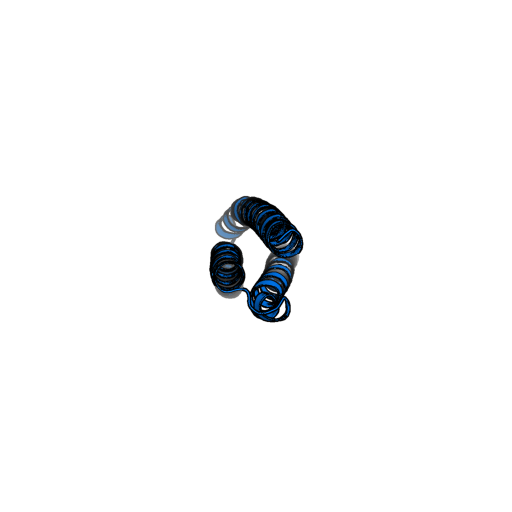21 C C . ASP A 1 115 ? -24.341 -3.944 19.316 1.00 76.38 115 ASP A C 1
ATOM 923 O O . ASP A 1 115 ? -25.283 -3.772 20.097 1.00 76.38 115 ASP A O 1
ATOM 927 N N . LEU A 1 116 ? -23.718 -5.124 19.223 1.00 75.94 116 LEU A N 1
ATOM 928 C CA . LEU A 1 116 ? -24.085 -6.279 20.049 1.00 75.94 116 LEU A CA 1
ATOM 929 C C . LEU A 1 116 ? -23.932 -5.998 21.549 1.00 75.94 116 LEU A C 1
ATOM 931 O O . LEU A 1 116 ? -24.819 -6.331 22.339 1.00 75.94 116 LEU A O 1
ATOM 935 N N . VAL A 1 117 ? -22.834 -5.354 21.957 1.00 70.81 117 VAL A N 1
ATOM 936 C CA . VAL A 1 117 ? -22.606 -4.983 23.362 1.00 70.81 117 VAL A CA 1
ATOM 937 C C . VAL A 1 117 ? -23.661 -3.982 23.846 1.00 70.81 117 VAL A C 1
ATOM 939 O O . VAL A 1 117 ? -24.186 -4.137 24.953 1.00 70.81 117 VAL A O 1
ATOM 942 N N . LYS A 1 118 ? -24.029 -2.988 23.024 1.00 69.31 118 LYS A N 1
ATOM 943 C CA . LYS A 1 118 ? -25.098 -2.022 23.344 1.00 69.31 118 LYS A CA 1
ATOM 944 C C . LYS A 1 118 ? -26.477 -2.669 23.477 1.00 69.31 118 LYS A C 1
ATOM 946 O O . LYS A 1 118 ? -27.292 -2.188 24.264 1.00 69.31 118 LYS A O 1
ATOM 951 N N . ILE A 1 119 ? -26.774 -3.706 22.695 1.00 72.50 119 ILE A N 1
ATOM 952 C CA . ILE A 1 119 ? -28.032 -4.458 22.810 1.00 72.50 119 ILE A CA 1
ATOM 953 C C . ILE A 1 119 ? -28.041 -5.257 24.116 1.00 72.50 119 ILE A C 1
ATOM 955 O O . ILE A 1 119 ? -29.003 -5.170 24.873 1.00 72.50 119 ILE A O 1
ATOM 959 N N . ASN A 1 120 ? -26.951 -5.961 24.429 1.00 69.94 120 ASN A N 1
ATOM 960 C CA . ASN A 1 120 ? -26.866 -6.770 25.645 1.00 69.94 120 ASN A CA 1
ATOM 961 C C . ASN A 1 120 ? -26.988 -5.918 26.924 1.00 69.94 120 ASN A C 1
ATOM 963 O O . ASN A 1 120 ? -27.711 -6.286 27.840 1.00 69.94 120 ASN A O 1
ATOM 967 N N . LYS A 1 121 ? -26.369 -4.728 26.959 1.00 62.62 121 LYS A N 1
ATOM 968 C CA . LYS A 1 121 ? -26.504 -3.776 28.081 1.00 62.62 121 LYS A CA 1
ATOM 969 C C . LYS A 1 121 ? -27.910 -3.191 28.272 1.00 62.62 121 LYS A C 1
ATOM 971 O O . LYS A 1 121 ? -28.166 -2.652 29.336 1.00 62.62 121 LYS A O 1
ATOM 976 N N . ARG A 1 122 ? -28.781 -3.217 27.256 1.00 66.81 122 ARG A N 1
ATOM 977 C CA . ARG A 1 122 ? -30.168 -2.718 27.359 1.00 66.81 122 ARG A CA 1
ATOM 978 C C . ARG A 1 122 ? -31.156 -3.773 27.858 1.00 66.81 122 ARG A C 1
ATOM 980 O O . ARG A 1 122 ? -32.253 -3.409 28.261 1.00 66.81 122 ARG A O 1
ATOM 987 N N . ASN A 1 123 ? -30.778 -5.048 27.795 1.00 59.41 123 ASN A N 1
ATOM 988 C CA . ASN A 1 123 ? -31.623 -6.182 28.175 1.00 59.41 123 ASN A CA 1
ATOM 989 C C . ASN A 1 123 ? -31.314 -6.722 29.585 1.00 59.41 123 ASN A C 1
ATOM 991 O O . ASN A 1 123 ? -31.929 -7.705 29.997 1.00 59.41 123 ASN A O 1
ATOM 995 N N . VAL A 1 124 ? -30.365 -6.104 30.295 1.00 53.53 124 VAL A N 1
ATOM 996 C CA . VAL A 1 124 ? -30.003 -6.362 31.700 1.00 53.53 124 VAL A CA 1
ATOM 997 C C . VAL A 1 124 ? -30.361 -5.127 32.509 1.00 53.53 124 VAL A C 1
ATOM 999 O O . VAL A 1 124 ? -30.911 -5.300 33.616 1.00 53.53 124 VAL A O 1
#

Sequence (124 aa):
MSEGIYIQLVAILAALGWTFLQVCCLFIATQCVFGIVNLGSNSSSIREKILLHAVTGAFYSLFILPFISLGMFYFATINIQGWYELKPSIWVFVTWCVGLFMFFFFISLTEWLCDLVKINKRNV

Secondary structure (DSSP, 8-state):
--HHHHHHHHHHHHHHHHHHHHHHHHHHHHHHHHHHHHHHTT--SHHHHHHHHHHHHHHHHHHHHHHHHHHHHHHHHHT-S-GGGGHHHHHHHHHHHHHHHHHHHHHHHHHHHHHHHHHHTT--

pLDDT: mean 81.01, std 9.91, range [50.38, 93.19]

Foldseek 3Di:
DPVVVVLLVVLVVVLVVLLVVLVVLQVVLVVCVVLLVVLVVQDDDPVSVVLSVVLVVLSVLSNVLSVVLSVQSVVCSVVPPDPVSNVVSVVSVVVSVVSVVVNVVSSVVSVVVSVVVVVVVVVD

Radius of gyration: 20.44 Å; chains: 1; bounding box: 50×19×66 Å